Protein AF-A0A950XN33-F1 (afdb_monomer)

Solvent-accessible surface area (backbone atoms only — not comparable to full-atom values): 5306 Å² total; per-residue (Å²): 100,69,59,92,74,53,68,64,55,50,22,60,42,40,15,70,25,68,74,44,91,50,76,74,80,91,72,69,68,86,73,49,81,51,68,68,60,33,52,51,50,55,42,56,77,56,81,46,84,84,75,63,51,70,60,53,46,70,76,42,72,88,56,88,75,44,43,55,52,57,48,36,34,71,72,41,53,76,77,75,77,76,88,127

Sequence (84 aa):
ASDAVTPEQMAAALSPAVGRRVRLEQTPLESIRSPDMYAMWRFLNGPGYRVDIQALHRANPDIAWTSFADWAHQTFQPSEPAER

Structure (mmCIF, N/CA/C/O backbone):
data_AF-A0A950XN33-F1
#
_entry.id   AF-A0A950XN33-F1
#
loop_
_atom_site.group_PDB
_atom_site.id
_atom_site.type_symbol
_atom_site.label_atom_id
_atom_site.label_alt_id
_atom_site.label_comp_id
_atom_site.label_asym_id
_atom_site.label_entity_id
_atom_site.label_seq_id
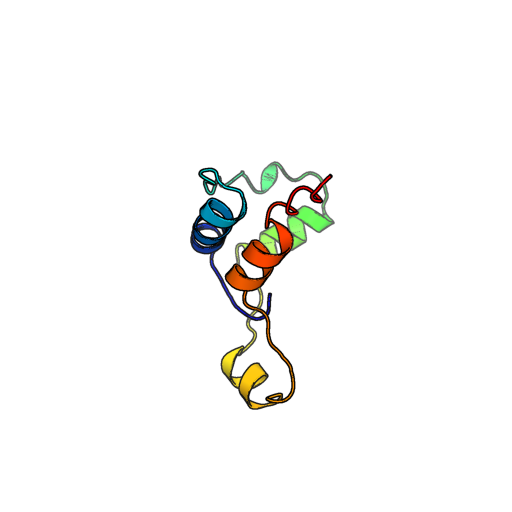_atom_site.pdbx_PDB_ins_code
_atom_site.Cartn_x
_atom_site.Cartn_y
_atom_site.Cartn_z
_atom_site.occupancy
_atom_site.B_iso_or_equiv
_atom_site.auth_seq_id
_atom_site.auth_comp_id
_atom_site.auth_asym_id
_atom_site.auth_atom_id
_atom_site.pdbx_PDB_model_num
ATOM 1 N N . ALA A 1 1 ? 3.606 -4.394 0.713 1.00 69.56 1 ALA A N 1
ATOM 2 C CA . ALA A 1 1 ? 3.134 -5.284 -0.357 1.00 69.56 1 ALA A CA 1
ATOM 3 C C . ALA A 1 1 ? 3.471 -4.651 -1.693 1.00 69.56 1 ALA A C 1
ATOM 5 O O . ALA A 1 1 ? 3.561 -3.429 -1.761 1.00 69.56 1 ALA A O 1
ATOM 6 N N . SER A 1 2 ? 3.724 -5.469 -2.704 1.00 91.75 2 SER A N 1
ATOM 7 C CA . SER A 1 2 ? 4.210 -5.030 -4.019 1.00 91.75 2 SER A CA 1
ATOM 8 C C . SER A 1 2 ? 3.078 -4.744 -5.009 1.00 91.75 2 SER A C 1
ATOM 10 O O . SER A 1 2 ? 3.289 -4.689 -6.212 1.00 91.75 2 SER A O 1
ATOM 12 N N . ASP A 1 3 ? 1.864 -4.564 -4.503 1.00 94.94 3 ASP A N 1
ATOM 13 C CA . ASP A 1 3 ? 0.657 -4.230 -5.242 1.00 94.94 3 ASP A CA 1
ATOM 14 C C . ASP A 1 3 ? 0.048 -2.909 -4.740 1.00 94.94 3 ASP A C 1
ATOM 16 O O . ASP A 1 3 ? 0.474 -2.323 -3.743 1.00 94.94 3 ASP A O 1
ATOM 20 N N . ALA A 1 4 ? -0.947 -2.412 -5.474 1.00 93.62 4 ALA A N 1
ATOM 21 C CA . ALA A 1 4 ? -1.752 -1.264 -5.083 1.00 93.62 4 ALA A CA 1
ATOM 22 C C . ALA A 1 4 ? -3.187 -1.740 -4.860 1.00 93.62 4 ALA A C 1
ATOM 24 O O . ALA A 1 4 ? -3.933 -1.946 -5.817 1.00 93.62 4 ALA A O 1
ATOM 25 N N . VAL A 1 5 ? -3.554 -1.930 -3.593 1.00 94.81 5 VAL A N 1
ATOM 26 C CA . VAL A 1 5 ? -4.899 -2.341 -3.180 1.00 94.81 5 VAL A CA 1
ATOM 27 C C . VAL A 1 5 ? -5.607 -1.212 -2.439 1.00 94.81 5 VAL A C 1
ATOM 29 O O . VAL A 1 5 ? -4.984 -0.461 -1.685 1.00 94.81 5 VAL A O 1
ATOM 32 N N . THR A 1 6 ? -6.916 -1.083 -2.647 1.00 93.88 6 THR A N 1
ATOM 33 C CA . THR A 1 6 ? -7.735 -0.112 -1.912 1.00 93.88 6 THR A CA 1
ATOM 34 C C . THR A 1 6 ? -7.960 -0.570 -0.466 1.00 93.88 6 THR A C 1
ATOM 36 O O . THR A 1 6 ? -7.850 -1.767 -0.173 1.00 93.88 6 THR A O 1
ATOM 39 N N . PRO A 1 7 ? -8.332 0.332 0.459 1.00 95.12 7 PRO A N 1
ATOM 40 C CA . PRO A 1 7 ? -8.666 -0.058 1.828 1.00 95.12 7 PRO A CA 1
ATOM 41 C C . PRO A 1 7 ? -9.793 -1.110 1.920 1.00 95.12 7 PRO A C 1
ATOM 43 O O . PRO A 1 7 ? -9.761 -1.976 2.796 1.00 95.12 7 PRO A O 1
ATOM 46 N N . GLU A 1 8 ? -10.760 -1.104 0.997 1.00 96.88 8 GLU A N 1
ATOM 47 C CA . GLU A 1 8 ? -11.813 -2.128 0.910 1.00 96.88 8 GLU A CA 1
ATOM 48 C C . GLU A 1 8 ? -11.238 -3.501 0.545 1.00 96.88 8 GLU A C 1
ATOM 50 O O . GLU A 1 8 ? -11.598 -4.512 1.153 1.00 96.88 8 GLU A O 1
ATOM 55 N N . GLN A 1 9 ? -10.318 -3.541 -0.423 1.00 97.56 9 GLN A N 1
ATOM 56 C CA . GLN A 1 9 ? -9.626 -4.767 -0.822 1.00 97.56 9 GLN A CA 1
ATOM 57 C C . GLN A 1 9 ? -8.726 -5.289 0.304 1.00 97.56 9 GLN A C 1
ATOM 59 O O . GLN A 1 9 ? -8.701 -6.495 0.552 1.00 97.56 9 GLN A O 1
ATOM 64 N N . MET A 1 10 ? -8.056 -4.397 1.045 1.00 97.75 10 MET A N 1
ATOM 65 C CA . MET A 1 10 ? -7.290 -4.771 2.238 1.00 97.75 10 MET A CA 1
ATOM 66 C C . MET A 1 10 ? -8.184 -5.436 3.292 1.00 97.75 10 MET A C 1
ATOM 68 O O . MET A 1 10 ? -7.847 -6.506 3.794 1.00 97.75 10 MET A O 1
ATOM 72 N N . ALA A 1 11 ? -9.347 -4.852 3.604 1.00 97.81 11 ALA A N 1
ATOM 73 C CA . ALA A 1 11 ? -10.291 -5.436 4.560 1.00 97.81 11 ALA A CA 1
ATOM 74 C C . ALA A 1 11 ? -10.819 -6.811 4.100 1.00 97.81 11 ALA A C 1
ATOM 76 O O . ALA A 1 11 ? -10.958 -7.734 4.913 1.00 97.81 11 ALA A O 1
ATOM 77 N N . ALA A 1 12 ? -11.077 -6.966 2.797 1.00 96.88 12 ALA A N 1
ATOM 78 C CA . ALA A 1 12 ? -11.487 -8.238 2.208 1.00 96.88 12 ALA A CA 1
ATOM 79 C C . ALA A 1 12 ? -10.390 -9.310 2.320 1.00 96.88 12 ALA A C 1
ATOM 81 O O . ALA A 1 12 ? -10.701 -10.436 2.699 1.00 96.88 12 ALA A O 1
ATOM 82 N N . ALA A 1 13 ? -9.125 -8.960 2.061 1.00 96.88 13 ALA A N 1
ATOM 83 C CA . ALA A 1 13 ? -7.985 -9.873 2.173 1.00 96.88 13 ALA A CA 1
ATOM 84 C C . ALA A 1 13 ? -7.649 -10.234 3.631 1.00 96.88 13 ALA A C 1
ATOM 86 O O . ALA A 1 13 ? -7.321 -11.381 3.931 1.00 96.88 13 ALA A O 1
ATOM 87 N N . LEU A 1 14 ? -7.779 -9.278 4.556 1.00 96.94 14 LEU A N 1
ATOM 88 C CA . LEU A 1 14 ? -7.526 -9.510 5.978 1.00 96.94 14 LEU A CA 1
ATOM 89 C C . LEU A 1 14 ? -8.564 -10.440 6.605 1.00 96.94 14 LEU A C 1
ATOM 91 O O . LEU A 1 14 ? -8.199 -11.261 7.436 1.00 96.94 14 LEU A O 1
ATOM 95 N N . SER A 1 15 ? -9.840 -10.335 6.220 1.00 96.19 15 SER A N 1
ATOM 96 C CA . SER A 1 15 ? -10.935 -11.098 6.840 1.00 96.19 15 SER A CA 1
ATOM 97 C C . SER A 1 15 ? -10.689 -12.618 6.933 1.00 96.19 15 SER A C 1
ATOM 99 O O . SER A 1 15 ? -10.798 -13.159 8.037 1.00 96.19 15 SER A O 1
ATOM 101 N N . PRO A 1 16 ? -10.351 -13.331 5.838 1.00 94.75 16 PRO A N 1
ATOM 102 C CA . PRO A 1 16 ? -10.005 -14.747 5.921 1.00 94.75 16 PRO A CA 1
ATOM 103 C C . PRO A 1 16 ? -8.680 -14.977 6.658 1.00 94.75 16 PRO A C 1
ATOM 105 O O . PRO A 1 16 ? -8.597 -15.923 7.434 1.00 94.75 16 PRO A O 1
ATOM 108 N N . ALA A 1 17 ? -7.682 -14.103 6.482 1.00 94.75 17 ALA A N 1
ATOM 109 C CA . ALA A 1 17 ? -6.369 -14.246 7.114 1.00 94.75 17 ALA A CA 1
ATOM 110 C C . ALA A 1 17 ? -6.441 -14.195 8.650 1.00 94.75 17 ALA A C 1
ATOM 112 O O . ALA A 1 17 ? -5.735 -14.936 9.321 1.00 94.75 17 ALA A O 1
ATOM 113 N N . VAL A 1 18 ? -7.329 -13.368 9.215 1.00 94.94 18 VAL A N 1
ATOM 114 C CA . VAL A 1 18 ? -7.521 -13.256 10.673 1.00 94.94 18 VAL A CA 1
ATOM 115 C C . VAL A 1 18 ? -8.668 -14.118 11.218 1.00 94.94 18 VAL A C 1
ATOM 117 O O . VAL A 1 18 ? -8.979 -14.041 12.407 1.00 94.94 18 VAL A O 1
ATOM 120 N N . GLY A 1 19 ? -9.360 -14.881 10.365 1.00 94.75 19 GLY A N 1
ATOM 121 C CA . GLY A 1 19 ? -10.483 -15.742 10.759 1.00 94.75 19 GLY A CA 1
ATOM 122 C C . GLY A 1 19 ? -11.740 -15.006 11.250 1.00 94.75 19 GLY A C 1
ATOM 123 O O . GLY A 1 19 ? -12.601 -15.612 11.888 1.00 94.75 19 GLY A O 1
ATOM 124 N N . ARG A 1 20 ? -11.875 -13.699 10.987 1.00 95.62 20 ARG A N 1
ATOM 125 C CA . ARG A 1 20 ? -13.047 -12.895 11.379 1.00 95.62 20 ARG A CA 1
ATOM 126 C C . ARG A 1 20 ? -13.269 -11.732 10.425 1.00 95.62 20 ARG A C 1
ATOM 128 O O . ARG A 1 20 ? -12.338 -11.228 9.812 1.00 95.62 20 ARG A O 1
ATOM 135 N N . ARG A 1 21 ? -14.510 -11.248 10.344 1.00 96.75 21 ARG A N 1
ATOM 136 C CA . ARG A 1 21 ? -14.856 -10.127 9.463 1.00 96.75 21 ARG A CA 1
ATOM 137 C C . ARG A 1 21 ? -14.107 -8.851 9.861 1.00 96.75 21 ARG A C 1
ATOM 139 O O . ARG A 1 21 ? -14.308 -8.335 10.958 1.00 96.75 21 ARG A O 1
ATOM 146 N N . VAL A 1 22 ? -13.337 -8.311 8.924 1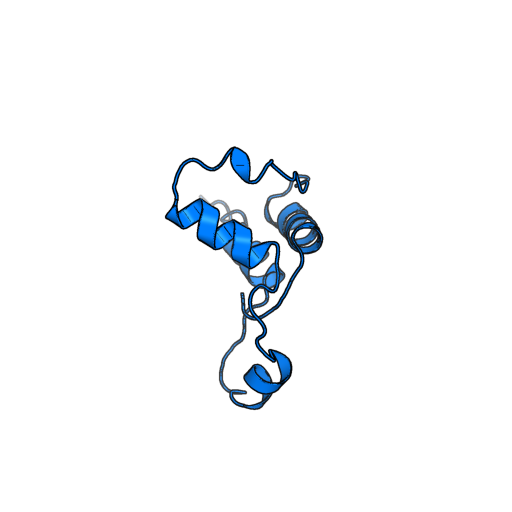.00 97.38 22 VAL A N 1
ATOM 147 C CA . VAL A 1 22 ? -12.732 -6.978 8.987 1.00 97.38 22 VAL A CA 1
ATOM 148 C C . VAL A 1 22 ? -13.573 -6.027 8.136 1.00 97.38 22 VAL A C 1
ATOM 150 O O . VAL A 1 22 ? -14.062 -6.392 7.066 1.00 97.38 22 VAL A O 1
ATOM 153 N N . ARG A 1 23 ? -13.800 -4.813 8.639 1.00 97.44 23 ARG A N 1
ATOM 154 C CA . ARG A 1 23 ? -14.529 -3.754 7.935 1.00 97.44 23 ARG A CA 1
ATOM 155 C C . ARG A 1 23 ? -13.625 -2.541 7.798 1.00 97.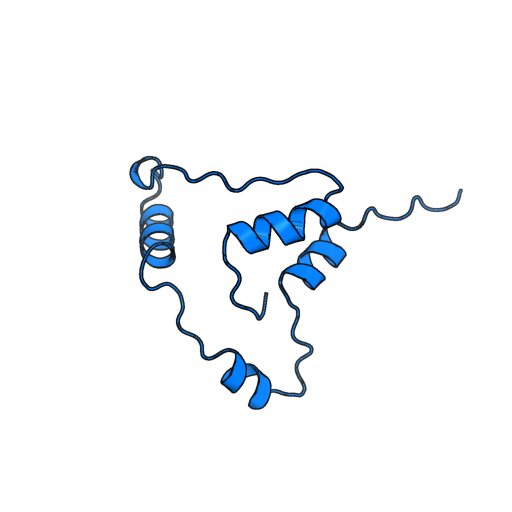44 23 ARG A C 1
ATOM 157 O O . ARG A 1 23 ? -12.857 -2.244 8.708 1.00 97.44 23 ARG A O 1
ATOM 164 N N . LEU A 1 24 ? -13.733 -1.870 6.659 1.00 96.75 24 LEU A N 1
ATOM 165 C CA . LEU A 1 24 ? -13.154 -0.551 6.477 1.00 96.75 24 LEU A CA 1
ATOM 166 C C . LEU A 1 24 ? -14.000 0.465 7.242 1.00 96.75 24 LEU A C 1
ATOM 168 O O . LEU A 1 24 ? -15.209 0.522 7.036 1.00 96.75 24 LEU A O 1
ATOM 172 N N . GLU A 1 25 ? -13.348 1.282 8.060 1.00 96.12 25 GLU A N 1
ATOM 173 C CA . GLU A 1 25 ? -13.952 2.437 8.717 1.00 96.12 25 GLU A CA 1
ATOM 174 C C . GLU A 1 25 ? -13.094 3.667 8.412 1.00 96.12 25 GLU A C 1
ATOM 176 O O . GLU A 1 25 ? -11.890 3.673 8.672 1.00 96.12 25 GLU A O 1
ATOM 181 N N . GLN A 1 26 ? -13.707 4.696 7.827 1.00 93.00 26 GLN A N 1
ATOM 182 C CA . GLN A 1 26 ? -13.042 5.965 7.530 1.00 93.00 26 GLN A CA 1
ATOM 183 C C . GLN A 1 26 ? -13.184 6.908 8.726 1.00 93.00 26 GLN A C 1
ATOM 185 O O . GLN A 1 26 ? -14.285 7.127 9.230 1.00 93.00 26 GLN A O 1
ATOM 190 N N . THR A 1 27 ? -12.074 7.496 9.165 1.00 93.31 27 THR A N 1
ATOM 191 C CA . THR A 1 27 ? -12.046 8.472 10.264 1.00 93.31 27 THR A CA 1
ATOM 192 C C . THR A 1 27 ? -11.747 9.875 9.736 1.00 93.31 27 THR A C 1
ATOM 194 O O . THR A 1 27 ? -10.963 9.991 8.790 1.00 93.31 27 THR A O 1
ATOM 197 N N . PRO A 1 28 ? -12.295 10.949 10.341 1.00 95.31 28 PRO A N 1
ATOM 198 C CA . PRO A 1 28 ? -11.972 12.318 9.941 1.00 95.31 28 PRO A CA 1
ATOM 199 C C . PRO A 1 28 ? -10.466 12.581 10.004 1.00 95.31 28 PRO A C 1
ATOM 201 O O . PRO A 1 28 ? -9.825 12.295 11.013 1.00 95.31 28 PRO A O 1
ATOM 204 N N . LEU A 1 29 ? -9.893 13.159 8.949 1.00 95.50 29 LEU A N 1
ATOM 205 C CA . LEU A 1 29 ? -8.456 13.439 8.896 1.00 95.50 29 LEU A CA 1
ATOM 206 C C . LEU A 1 29 ? -8.043 14.429 10.002 1.00 95.50 29 LEU A C 1
ATOM 208 O O . LEU A 1 29 ? -6.959 14.330 10.575 1.00 95.50 29 LEU A O 1
ATOM 212 N N . GLU A 1 30 ? -8.946 15.338 10.361 1.00 96.50 30 GLU A N 1
ATOM 213 C CA . GLU A 1 30 ? -8.792 16.352 11.405 1.00 96.50 30 GLU A CA 1
ATOM 214 C C . GLU A 1 30 ? -8.657 15.752 12.813 1.00 96.50 30 GLU A C 1
ATOM 216 O O . GLU A 1 30 ? -8.212 16.444 13.729 1.00 96.50 30 GLU A O 1
ATOM 221 N N . SER A 1 31 ? -8.997 14.470 13.016 1.00 96.88 31 SER A N 1
ATOM 222 C CA . SER A 1 31 ? -8.771 13.812 14.308 1.00 96.88 31 SER A CA 1
ATOM 223 C C . SER A 1 31 ? -7.300 13.452 14.548 1.00 96.88 31 SER A C 1
ATOM 225 O O . SER A 1 31 ? -6.923 13.128 15.677 1.00 96.88 31 SER A O 1
ATOM 227 N N . ILE A 1 32 ? -6.455 13.489 13.511 1.00 97.00 32 ILE A N 1
ATOM 228 C CA . ILE A 1 32 ? -5.037 13.133 13.598 1.00 97.00 32 ILE A CA 1
ATOM 229 C C . ILE A 1 32 ? -4.237 14.325 14.130 1.00 97.00 32 ILE A C 1
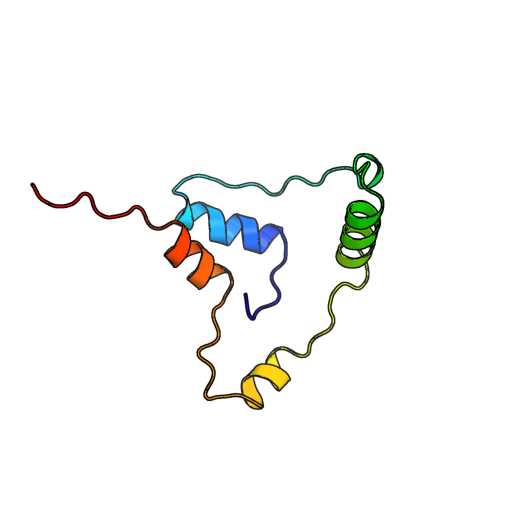ATOM 231 O O . ILE A 1 32 ? -3.983 15.294 13.422 1.00 97.00 32 ILE A O 1
ATOM 235 N N . ARG A 1 33 ? -3.812 14.243 15.398 1.00 97.50 33 ARG A N 1
ATOM 236 C CA . ARG A 1 33 ? -3.091 15.336 16.080 1.00 97.50 33 ARG A CA 1
ATOM 237 C C . ARG A 1 33 ? -1.614 15.448 15.708 1.00 97.50 33 ARG A C 1
ATOM 239 O O . ARG A 1 33 ? -1.045 16.524 15.835 1.00 97.50 33 ARG A O 1
ATOM 246 N N . SER A 1 34 ? -0.981 14.342 15.314 1.00 98.19 34 SER A N 1
ATOM 247 C CA . SER A 1 34 ? 0.424 14.353 14.898 1.00 98.19 34 SER A CA 1
ATOM 248 C C . SER A 1 34 ? 0.535 15.031 13.527 1.00 98.19 34 SER A C 1
ATOM 250 O O . SER A 1 34 ? -0.078 14.530 12.581 1.00 98.19 34 SER A O 1
ATOM 252 N N . PRO A 1 35 ? 1.302 16.132 13.395 1.00 97.44 35 PRO A N 1
ATOM 253 C CA . PRO A 1 35 ? 1.436 16.845 12.126 1.00 97.44 35 PRO A CA 1
ATOM 254 C C . PRO A 1 35 ? 1.980 15.960 11.000 1.00 97.44 35 PRO A C 1
ATOM 256 O O . PRO A 1 35 ? 1.448 15.979 9.892 1.00 97.44 35 PRO A O 1
ATOM 259 N N . ASP A 1 36 ? 2.979 15.131 11.302 1.00 97.88 36 ASP A N 1
ATOM 260 C CA . ASP A 1 36 ? 3.608 14.246 10.318 1.00 97.88 36 ASP A CA 1
ATOM 261 C C . ASP A 1 36 ? 2.630 13.172 9.832 1.00 97.88 36 ASP A C 1
ATOM 263 O O . ASP A 1 36 ? 2.481 12.948 8.630 1.00 97.88 36 ASP A O 1
ATOM 267 N N . MET A 1 37 ? 1.889 12.557 10.760 1.00 97.62 37 MET A N 1
ATOM 268 C CA . MET A 1 37 ? 0.861 11.579 10.407 1.00 97.62 37 MET A CA 1
ATOM 269 C C . MET A 1 37 ? -0.276 12.228 9.618 1.00 97.62 37 MET A C 1
ATOM 271 O O . MET A 1 37 ? -0.739 11.647 8.639 1.00 97.62 37 MET A O 1
ATOM 275 N N . TYR A 1 38 ? -0.709 13.432 10.000 1.00 97.50 38 TYR A N 1
ATOM 276 C CA . TYR A 1 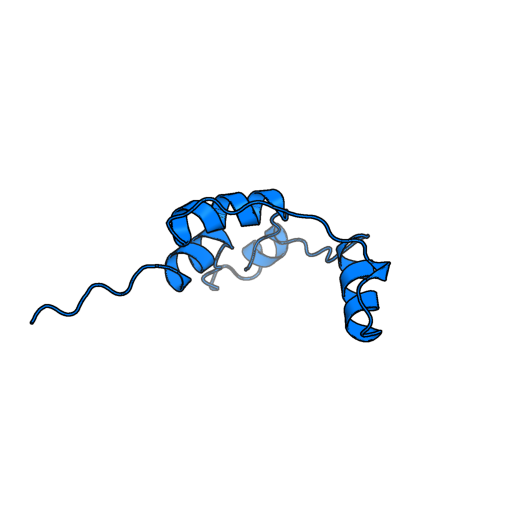38 ? -1.723 14.180 9.257 1.00 97.50 38 TYR A CA 1
ATOM 277 C C . TYR A 1 38 ? -1.262 14.434 7.816 1.00 97.50 38 TYR A C 1
ATOM 279 O O . TYR A 1 38 ? -2.010 14.171 6.875 1.00 97.50 38 TYR A O 1
ATOM 287 N N . ALA A 1 39 ? -0.022 14.894 7.626 1.00 96.88 39 ALA A N 1
ATOM 288 C CA . ALA A 1 39 ? 0.542 15.146 6.303 1.00 96.88 39 ALA A CA 1
ATOM 289 C C . ALA A 1 39 ? 0.623 13.864 5.457 1.00 96.88 39 ALA A C 1
ATOM 291 O O . ALA A 1 39 ? 0.229 13.877 4.287 1.00 96.88 39 ALA A O 1
ATOM 292 N N . MET A 1 40 ? 1.060 12.750 6.052 1.00 96.94 40 MET A N 1
ATOM 293 C CA . MET A 1 40 ? 1.105 11.447 5.387 1.00 96.94 40 MET A CA 1
ATOM 294 C C . MET A 1 40 ? -0.291 10.992 4.942 1.00 96.94 40 MET A C 1
ATOM 296 O O . MET A 1 40 ? -0.487 10.670 3.771 1.00 96.94 40 MET A O 1
ATOM 300 N N . TRP A 1 41 ? -1.280 11.008 5.837 1.00 95.81 41 TRP A N 1
ATOM 301 C CA . TRP A 1 41 ? -2.645 10.590 5.504 1.00 95.81 41 TRP A CA 1
ATOM 302 C C . TRP A 1 41 ? -3.317 11.528 4.503 1.00 95.81 41 TRP A C 1
ATOM 304 O O . TRP A 1 41 ? -4.007 11.059 3.600 1.00 95.81 41 TRP A O 1
ATOM 314 N N . ARG A 1 42 ? -3.056 12.838 4.580 1.00 96.19 42 ARG A N 1
ATOM 315 C CA . ARG A 1 42 ? -3.498 13.801 3.562 1.00 96.19 42 ARG A CA 1
ATOM 316 C C . ARG A 1 42 ? -2.955 13.440 2.178 1.00 96.19 42 ARG A C 1
ATOM 318 O O . ARG A 1 42 ? -3.689 13.524 1.197 1.00 96.19 42 ARG A O 1
ATOM 325 N N . PHE A 1 43 ? -1.682 13.058 2.090 1.00 95.38 43 PHE A N 1
ATOM 326 C CA . PHE A 1 43 ? -1.064 12.636 0.835 1.00 95.38 43 PHE A CA 1
ATOM 327 C C . PHE A 1 43 ? -1.669 11.326 0.308 1.00 95.38 43 PHE A C 1
ATOM 329 O O . PHE A 1 43 ? -2.028 11.259 -0.870 1.00 95.38 43 PHE A O 1
ATOM 336 N N . LEU A 1 44 ? -1.828 10.323 1.177 1.00 93.50 44 LEU A N 1
ATOM 337 C CA . LEU A 1 44 ? -2.391 9.013 0.828 1.00 93.50 44 LEU A CA 1
ATOM 338 C C . LEU A 1 44 ? -3.868 9.088 0.410 1.00 93.50 44 LEU A C 1
ATOM 340 O O . LEU A 1 44 ? -4.259 8.384 -0.514 1.00 93.50 44 LEU A O 1
ATOM 344 N N . ASN A 1 45 ? -4.660 9.973 1.025 1.00 92.12 45 ASN A N 1
ATOM 345 C CA . ASN A 1 45 ? -6.052 10.232 0.631 1.00 92.12 45 ASN A CA 1
ATOM 346 C C . ASN A 1 45 ? -6.175 11.030 -0.678 1.00 92.12 45 ASN A C 1
ATOM 348 O O . ASN A 1 45 ? -7.261 11.119 -1.246 1.00 92.12 45 ASN A O 1
ATOM 352 N N . GLY A 1 46 ? -5.092 11.671 -1.121 1.00 90.00 46 GLY A N 1
ATOM 353 C CA . GLY A 1 46 ? -5.046 12.441 -2.355 1.00 90.00 46 GLY A CA 1
ATOM 354 C C . GLY A 1 46 ? -4.428 11.634 -3.501 1.00 90.00 46 GLY A C 1
ATOM 355 O O . GLY A 1 46 ? -4.945 10.584 -3.871 1.00 90.00 46 GLY A O 1
ATOM 356 N N . PRO A 1 47 ? -3.338 12.119 -4.122 1.00 87.75 47 PRO A N 1
ATOM 357 C CA . PRO A 1 47 ? -2.722 11.436 -5.255 1.00 87.75 47 PRO A CA 1
ATOM 358 C C . PRO A 1 47 ? -2.035 10.118 -4.879 1.00 87.75 47 PRO A C 1
ATOM 360 O O . PRO A 1 47 ? -1.830 9.297 -5.772 1.00 87.75 47 PRO A O 1
ATOM 363 N N . GLY A 1 48 ? -1.650 9.959 -3.605 1.00 90.12 48 GLY A N 1
ATOM 364 C CA . GLY A 1 48 ? -0.892 8.818 -3.109 1.00 90.12 48 GLY A CA 1
ATOM 365 C C . GLY A 1 48 ? 0.387 8.539 -3.901 1.00 90.12 48 GLY A C 1
ATOM 366 O O . GLY A 1 48 ? 0.926 9.387 -4.622 1.00 90.12 48 GLY A O 1
ATOM 367 N N . TYR A 1 49 ? 0.884 7.314 -3.765 1.00 90.62 49 TYR A N 1
ATOM 368 C CA . TYR A 1 49 ? 1.982 6.821 -4.589 1.00 90.62 49 TYR A CA 1
ATOM 369 C C . TYR A 1 49 ? 1.500 6.515 -6.011 1.00 90.62 49 TYR A C 1
ATOM 371 O O . TYR A 1 49 ? 0.425 5.957 -6.211 1.00 90.62 49 TYR A O 1
ATOM 379 N N . ARG A 1 50 ? 2.328 6.844 -7.008 1.00 90.31 50 ARG A N 1
ATOM 380 C CA . ARG A 1 50 ? 2.044 6.632 -8.439 1.00 90.31 50 ARG A CA 1
ATOM 381 C C . ARG A 1 50 ? 3.131 5.796 -9.103 1.00 90.31 50 ARG A C 1
ATOM 383 O O . ARG A 1 50 ? 3.751 6.214 -10.076 1.00 90.31 50 ARG A O 1
ATOM 390 N N . VAL A 1 51 ? 3.412 4.641 -8.515 1.00 92.75 51 VAL A N 1
ATOM 391 C CA . VAL A 1 51 ? 4.382 3.693 -9.065 1.00 92.75 51 VAL A CA 1
ATOM 392 C C . VAL A 1 51 ? 3.717 2.906 -10.190 1.00 92.75 51 VAL A C 1
ATOM 394 O O . VAL A 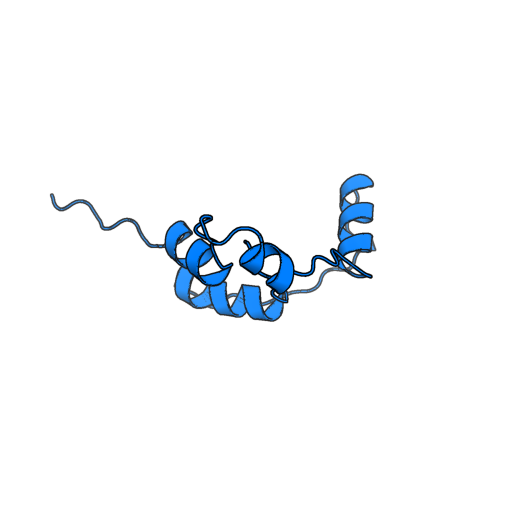1 51 ? 2.626 2.369 -10.006 1.00 92.75 51 VAL A O 1
ATOM 397 N N . ASP A 1 52 ? 4.380 2.795 -11.341 1.00 95.19 52 ASP A N 1
ATOM 398 C CA . ASP A 1 52 ? 4.008 1.805 -12.352 1.00 95.19 52 ASP A CA 1
ATOM 399 C C . ASP A 1 52 ? 4.491 0.425 -11.888 1.00 95.19 52 ASP A C 1
ATOM 401 O O . ASP A 1 52 ? 5.616 -0.001 -12.157 1.00 95.19 52 ASP A O 1
ATOM 405 N N . ILE A 1 53 ? 3.633 -0.254 -11.130 1.00 95.00 53 ILE A N 1
ATOM 406 C CA . ILE A 1 53 ? 3.923 -1.565 -10.540 1.00 95.00 53 ILE A CA 1
ATOM 407 C C . ILE A 1 53 ? 4.195 -2.608 -11.631 1.00 95.00 53 ILE A C 1
ATOM 409 O O . ILE A 1 53 ? 5.071 -3.456 -11.477 1.00 95.00 53 ILE A O 1
ATOM 413 N N . GLN A 1 54 ? 3.503 -2.522 -12.770 1.00 95.31 54 GLN A N 1
ATOM 414 C CA . GLN A 1 54 ? 3.684 -3.472 -13.867 1.00 95.31 54 GLN A CA 1
ATOM 415 C C . GLN A 1 54 ? 5.036 -3.279 -14.556 1.00 95.31 54 GLN A C 1
ATOM 417 O O . GLN A 1 54 ? 5.705 -4.255 -14.903 1.00 95.31 54 GLN A O 1
ATOM 422 N N . ALA A 1 55 ? 5.473 -2.035 -14.759 1.00 97.25 55 ALA A N 1
ATOM 423 C CA . ALA A 1 55 ? 6.829 -1.763 -15.228 1.00 97.25 55 ALA A CA 1
ATOM 424 C C . ALA A 1 55 ? 7.883 -2.199 -14.200 1.00 97.25 55 ALA A C 1
ATOM 426 O O . ALA A 1 55 ? 8.872 -2.820 -14.589 1.00 97.25 55 ALA A O 1
ATOM 427 N N . LEU A 1 56 ? 7.653 -1.944 -12.907 1.00 96.06 56 LEU A N 1
ATOM 428 C CA . LEU A 1 56 ? 8.568 -2.339 -11.835 1.00 96.06 56 LEU A CA 1
ATOM 429 C C . LEU A 1 56 ? 8.780 -3.860 -11.788 1.00 96.06 56 LEU A C 1
ATOM 431 O O . LEU A 1 56 ? 9.925 -4.310 -11.732 1.00 96.06 56 LEU A O 1
ATOM 435 N N . HIS A 1 57 ? 7.701 -4.644 -11.865 1.00 97.06 57 HIS A N 1
ATOM 436 C CA . HIS A 1 57 ? 7.780 -6.107 -11.875 1.00 97.06 57 HIS A CA 1
ATOM 437 C C . HIS A 1 57 ? 8.500 -6.632 -13.120 1.00 97.06 57 HIS A C 1
ATOM 439 O O . HIS A 1 57 ? 9.375 -7.487 -13.004 1.00 97.06 57 HIS A O 1
ATOM 445 N N . ARG A 1 58 ? 8.197 -6.083 -14.308 1.00 97.50 58 ARG A N 1
ATOM 446 C CA . ARG A 1 58 ? 8.879 -6.467 -15.558 1.00 97.50 58 ARG A CA 1
ATOM 447 C C . ARG A 1 58 ? 10.374 -6.158 -15.541 1.00 97.50 58 ARG A C 1
ATOM 449 O O . ARG A 1 58 ? 11.144 -6.907 -16.131 1.00 97.50 58 ARG A O 1
ATOM 456 N N . ALA A 1 59 ? 10.775 -5.063 -14.900 1.00 98.12 59 ALA A N 1
ATOM 457 C CA . ALA A 1 59 ? 12.175 -4.661 -14.819 1.00 98.12 59 ALA A CA 1
ATOM 458 C C . ALA A 1 59 ? 12.990 -5.505 -13.823 1.00 98.12 59 ALA A C 1
ATOM 460 O O . ALA A 1 59 ? 14.212 -5.530 -13.924 1.00 98.12 59 ALA A O 1
ATOM 461 N N . ASN A 1 60 ? 12.337 -6.189 -12.877 1.00 97.50 60 ASN A N 1
ATOM 462 C CA . ASN A 1 60 ? 13.006 -6.972 -11.837 1.00 97.50 60 ASN A CA 1
ATOM 463 C C . ASN A 1 60 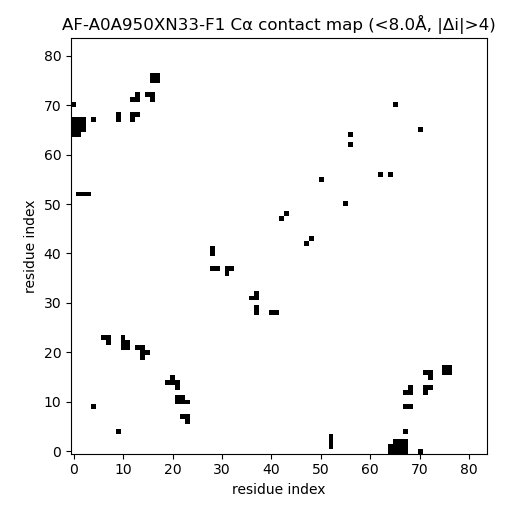? 12.320 -8.345 -11.671 1.00 97.50 60 ASN A C 1
ATOM 465 O O . ASN A 1 60 ? 11.665 -8.588 -10.651 1.00 97.50 60 ASN A O 1
ATOM 469 N N . PRO A 1 61 ? 12.431 -9.237 -12.673 1.00 96.81 61 PRO A N 1
ATOM 470 C CA . PRO A 1 61 ? 11.752 -10.534 -12.655 1.00 96.81 61 PRO A CA 1
ATOM 471 C C . PRO A 1 61 ? 12.311 -11.498 -11.599 1.00 96.81 61 PRO A C 1
ATOM 473 O O . PRO A 1 61 ? 11.605 -12.406 -11.175 1.00 96.81 61 PRO A O 1
ATOM 476 N N . ASP A 1 62 ? 13.549 -11.285 -11.149 1.00 97.88 62 ASP A N 1
ATOM 477 C CA . ASP A 1 62 ? 14.213 -12.145 -10.161 1.00 97.88 62 ASP A CA 1
ATOM 478 C C . ASP A 1 62 ? 13.720 -11.895 -8.723 1.00 97.88 62 ASP A C 1
ATOM 480 O O . ASP A 1 62 ? 14.044 -12.650 -7.805 1.00 97.88 62 ASP A O 1
ATOM 484 N N . ILE A 1 63 ? 12.938 -10.832 -8.504 1.00 97.06 63 ILE A N 1
ATOM 485 C CA . ILE A 1 63 ? 12.357 -10.518 -7.199 1.00 97.06 63 ILE A CA 1
ATOM 486 C C . ILE A 1 63 ? 11.078 -11.335 -7.007 1.00 97.06 63 ILE A C 1
ATOM 488 O O . ILE A 1 63 ? 10.122 -11.224 -7.774 1.00 97.06 63 ILE A O 1
ATOM 492 N N . ALA A 1 64 ? 11.026 -12.101 -5.917 1.00 95.44 64 ALA A N 1
ATOM 493 C CA . ALA A 1 64 ? 9.801 -12.741 -5.451 1.00 95.44 64 ALA A CA 1
ATOM 494 C C . ALA A 1 64 ? 8.856 -11.693 -4.837 1.00 95.44 64 ALA A C 1
ATOM 496 O O . ALA A 1 64 ? 8.859 -11.446 -3.631 1.00 95.44 64 ALA A O 1
ATOM 497 N N . TRP A 1 65 ? 8.071 -11.034 -5.686 1.00 96.12 65 TRP A N 1
ATOM 498 C CA . TRP A 1 65 ? 7.104 -10.021 -5.273 1.00 96.12 65 TRP A CA 1
ATOM 499 C C . TRP A 1 65 ? 5.986 -10.624 -4.414 1.00 96.12 65 TRP A C 1
ATOM 501 O O . TRP A 1 65 ? 5.400 -11.643 -4.772 1.00 96.12 65 TRP A O 1
ATOM 511 N N . THR A 1 66 ? 5.662 -9.979 -3.292 1.00 96.62 66 THR A N 1
ATOM 512 C CA . THR A 1 66 ? 4.599 -10.429 -2.379 1.00 96.62 66 THR A CA 1
ATOM 513 C C . THR A 1 66 ? 3.392 -9.501 -2.470 1.00 96.62 66 THR A C 1
ATOM 515 O O . THR A 1 66 ? 3.499 -8.302 -2.179 1.00 96.62 66 THR A O 1
ATOM 518 N N . SER A 1 67 ? 2.237 -10.053 -2.852 1.00 96.75 67 SER A N 1
ATOM 519 C C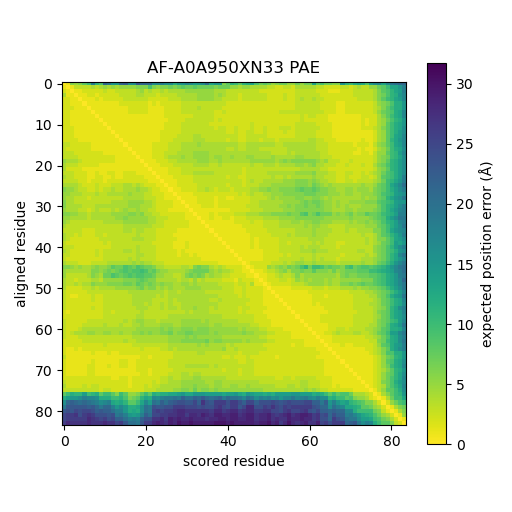A . SER A 1 67 ? 0.964 -9.325 -2.831 1.00 96.75 67 SER A CA 1
ATOM 520 C C . SER A 1 67 ? 0.519 -9.025 -1.397 1.00 96.75 67 SER A C 1
ATOM 522 O O . SER A 1 67 ? 0.991 -9.643 -0.435 1.00 96.75 67 SER A O 1
ATOM 524 N N . PHE A 1 68 ? -0.405 -8.082 -1.221 1.00 97.44 68 PHE A N 1
ATOM 525 C CA . PHE A 1 68 ? -0.958 -7.787 0.099 1.00 97.44 68 PHE A CA 1
ATOM 526 C C . PHE A 1 68 ? -1.692 -9.000 0.675 1.00 97.44 68 PHE A C 1
ATOM 528 O O . PHE A 1 68 ? -1.575 -9.275 1.868 1.00 97.44 68 PHE A O 1
ATOM 535 N N . ALA A 1 69 ? -2.414 -9.741 -0.168 1.00 96.25 69 ALA A N 1
ATOM 536 C CA . ALA A 1 69 ? -3.159 -10.924 0.242 1.00 96.25 69 ALA A CA 1
ATOM 537 C C . ALA A 1 69 ? -2.234 -12.061 0.699 1.00 96.25 69 ALA A C 1
ATOM 539 O O . ALA A 1 69 ? -2.471 -12.634 1.763 1.00 96.25 69 ALA A O 1
ATOM 540 N N . ASP A 1 70 ? -1.162 -12.339 -0.049 1.00 96.56 70 ASP A N 1
ATOM 541 C CA . ASP A 1 70 ? -0.198 -13.385 0.317 1.00 96.56 70 ASP A CA 1
ATOM 542 C C . ASP A 1 70 ? 0.509 -13.038 1.623 1.00 96.56 70 ASP A C 1
ATOM 544 O O . ASP A 1 70 ? 0.597 -13.869 2.528 1.00 96.56 70 ASP A O 1
ATOM 548 N N . TRP A 1 71 ? 0.951 -11.782 1.752 1.00 96.75 71 TRP A N 1
ATOM 549 C CA . TRP A 1 71 ? 1.564 -11.294 2.982 1.00 96.75 71 TRP A CA 1
ATOM 550 C C . TRP A 1 71 ? 0.606 -11.404 4.174 1.00 96.75 71 TRP A C 1
ATOM 552 O O . TRP A 1 71 ? 1.002 -11.891 5.234 1.00 96.75 71 TRP A O 1
ATOM 562 N N . ALA A 1 72 ? -0.650 -10.971 4.015 1.00 96.25 72 ALA A N 1
ATOM 563 C CA . ALA A 1 72 ? -1.647 -11.022 5.079 1.00 96.25 72 ALA A CA 1
ATOM 564 C C . ALA A 1 72 ? -1.900 -12.467 5.511 1.00 96.25 72 ALA A C 1
ATOM 566 O O . ALA A 1 72 ? -1.885 -12.757 6.705 1.00 96.25 72 ALA A O 1
ATOM 567 N N . HIS A 1 73 ? -2.071 -13.375 4.549 1.00 94.12 73 HIS A N 1
ATOM 568 C CA . HIS A 1 73 ? -2.241 -14.790 4.837 1.00 94.12 73 HIS A CA 1
ATOM 569 C C . HIS A 1 73 ? -1.048 -15.316 5.635 1.00 94.12 73 HIS A C 1
ATOM 571 O O . HIS A 1 73 ? -1.249 -15.736 6.764 1.00 94.12 73 HIS A O 1
ATOM 577 N N . GLN A 1 74 ? 0.178 -15.195 5.117 1.00 94.06 74 GLN A N 1
ATOM 578 C CA . GLN A 1 74 ? 1.408 -15.674 5.769 1.00 94.06 74 GLN A CA 1
ATOM 579 C C . GLN A 1 74 ? 1.629 -15.092 7.174 1.00 94.06 74 GLN A C 1
ATOM 581 O O . GLN A 1 74 ? 2.103 -15.792 8.063 1.00 94.06 74 GLN A O 1
ATOM 586 N N . THR A 1 75 ? 1.285 -13.819 7.380 1.00 94.56 75 THR A N 1
ATOM 587 C CA . THR A 1 75 ? 1.500 -13.116 8.655 1.00 94.56 75 THR A CA 1
ATOM 588 C C . THR A 1 75 ? 0.487 -13.523 9.719 1.00 94.56 75 THR A C 1
ATOM 590 O O . THR A 1 75 ? 0.832 -13.596 10.897 1.00 94.56 75 THR A O 1
ATOM 593 N N . PHE A 1 76 ? -0.767 -13.750 9.320 1.00 92.12 76 PHE A N 1
ATOM 594 C CA . PHE A 1 76 ? -1.867 -14.020 10.246 1.00 92.12 76 PHE A CA 1
ATOM 595 C C . PHE A 1 76 ? -2.285 -15.493 10.292 1.00 92.12 76 PH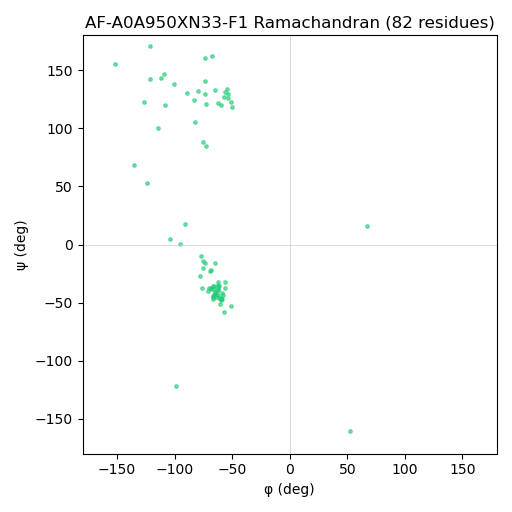E A C 1
ATOM 597 O O . PHE A 1 76 ? -3.229 -15.810 11.017 1.00 92.12 76 PHE A O 1
ATOM 604 N N . GLN A 1 77 ? -1.587 -16.398 9.586 1.00 79.88 77 GLN A N 1
ATOM 605 C CA . GLN A 1 77 ? -1.814 -17.833 9.760 1.00 79.88 77 GLN A CA 1
ATOM 606 C C . GLN A 1 77 ? -1.680 -18.177 11.250 1.00 79.88 77 GLN A C 1
ATOM 608 O O . GLN A 1 77 ? -0.679 -17.810 11.874 1.00 79.88 77 GLN A O 1
ATOM 613 N N . PRO A 1 78 ? -2.655 -18.887 11.838 1.00 64.94 78 PRO A N 1
ATOM 614 C CA . PRO A 1 78 ? -2.466 -19.460 13.156 1.00 64.94 78 PRO A CA 1
ATOM 615 C C . PRO A 1 78 ? -1.237 -20.367 13.103 1.00 64.94 78 PRO A C 1
ATOM 617 O O . PRO A 1 78 ? -1.166 -21.247 12.246 1.00 64.94 78 PRO A O 1
ATOM 620 N N . SER A 1 79 ? -0.272 -20.164 14.001 1.00 62.03 79 SER A N 1
ATOM 621 C CA . SER A 1 79 ? 0.773 -21.159 14.230 1.00 62.03 79 SER A CA 1
ATOM 622 C C . SER A 1 79 ? 0.079 -22.488 14.521 1.00 62.03 79 SER A C 1
ATOM 624 O O . SER A 1 79 ? -0.780 -22.530 15.409 1.00 62.03 79 SER A O 1
ATOM 626 N N . GLU A 1 80 ? 0.405 -23.558 13.790 1.00 58.47 80 GLU A N 1
ATOM 627 C CA . GLU A 1 80 ? -0.089 -24.878 14.179 1.00 58.47 80 GLU A CA 1
ATOM 628 C C . GLU A 1 80 ? 0.312 -25.133 15.639 1.00 58.47 80 GLU A C 1
ATOM 630 O O . GLU A 1 80 ? 1.454 -24.842 16.023 1.00 58.47 80 GLU A O 1
ATOM 635 N N . PRO A 1 81 ? -0.607 -25.616 16.494 1.00 53.81 81 PRO A N 1
ATOM 636 C CA . PRO A 1 81 ? -0.217 -26.038 17.823 1.00 53.81 81 PRO A CA 1
ATOM 637 C C . PRO A 1 81 ? 0.815 -27.151 17.658 1.00 53.81 81 PRO A C 1
ATOM 639 O O . PRO A 1 81 ? 0.521 -28.174 17.048 1.00 53.81 81 PRO A O 1
ATOM 642 N N . ALA A 1 82 ? 2.022 -26.933 18.185 1.00 50.81 82 ALA A N 1
ATOM 643 C CA . ALA A 1 82 ? 3.050 -27.960 18.239 1.00 50.81 82 ALA A CA 1
ATOM 644 C C . ALA A 1 82 ? 2.439 -29.233 18.844 1.00 50.81 82 ALA A C 1
ATOM 646 O O . ALA A 1 82 ? 1.954 -29.198 19.983 1.00 50.81 82 ALA A O 1
ATOM 647 N N . GLU A 1 83 ? 2.415 -30.319 18.066 1.00 53.66 83 GLU A N 1
ATOM 648 C CA . GLU A 1 83 ? 2.048 -31.648 18.554 1.00 53.66 83 GLU A CA 1
ATOM 649 C C . GLU A 1 83 ? 2.879 -31.944 19.810 1.00 53.66 83 GLU A C 1
ATOM 651 O O . GLU A 1 83 ? 4.108 -31.845 19.802 1.00 53.66 83 GLU A O 1
ATOM 656 N N . ARG A 1 84 ? 2.176 -32.215 20.914 1.00 53.09 84 ARG A N 1
ATOM 657 C CA . ARG A 1 84 ? 2.743 -32.675 22.183 1.00 53.09 84 ARG A CA 1
ATOM 658 C C . ARG A 1 84 ? 2.643 -34.184 22.264 1.00 53.09 84 ARG A C 1
ATOM 660 O O . ARG A 1 84 ? 1.562 -34.694 21.897 1.00 53.09 84 ARG A O 1
#

Secondary structure (DSSP, 8-state):
--S---HHHHHHHHHHHTTS--------GGG---HHHHHHHHHHTTT-----HHHHHHH-TTS----HHHHHHHHHSPPPPPP-

Mean predicted aligned error: 5.16 Å

Nearest PDB structures (foldseek):
  2exx-assembly1_B  TM=8.067E-01  e=3.724E-01  Homo sapiens

Foldseek 3Di:
DLDDDDLQVLQVLLDVLQVHRGDDDDDDLVVDPDPVVSVQVVCCVPPHDDDPSVVVCVVCVVDPDDDSNNVSNVVRPPDPPPDD

Radius of gyration: 16.71 Å; Cα contacts (8 Å, |Δi|>4): 58; chains: 1; bounding box: 29×50×38 Å

pLDDT: mean 91.81, std 11.36, range [50.81, 98.19]